Protein AF-A0A7C8DWU6-F1 (afdb_monomer_lite)

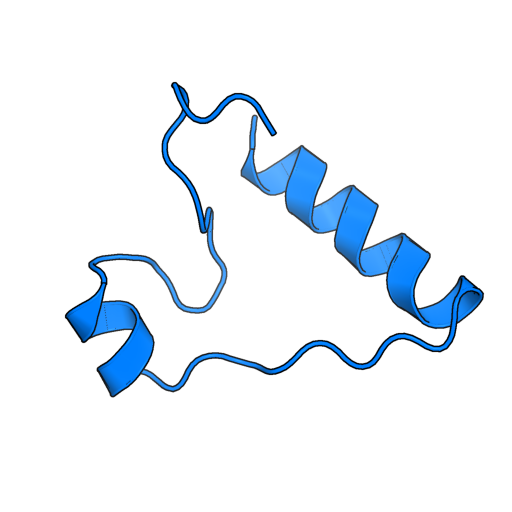Radius of gyration: 11.56 Å; chains: 1; bounding box: 24×24×26 Å

Sequence (46 aa):
PKTLDEKVARLHLEKIGANLTELSKEQADYINVSVDGPYKPNHYRY

Structure (mmCIF, N/CA/C/O backbone):
data_AF-A0A7C8DWU6-F1
#
_entry.id   AF-A0A7C8DWU6-F1
#
loop_
_atom_site.group_PDB
_atom_site.id
_atom_site.type_symbol
_atom_site.label_atom_id
_atom_site.label_alt_id
_atom_site.label_comp_id
_atom_site.label_asym_id
_atom_site.label_entity_id
_atom_site.label_seq_id
_atom_site.pdbx_PDB_ins_code
_atom_site.Cartn_x
_atom_site.Cartn_y
_atom_site.Cartn_z
_atom_site.occupancy
_atom_site.B_iso_or_equiv
_atom_site.auth_seq_id
_atom_site.auth_comp_id
_atom_site.auth_asym_id
_atom_site.auth_atom_id
_atom_site.pdbx_PDB_model_num
ATOM 1 N N . PRO A 1 1 ? 5.688 9.711 -9.151 1.00 87.75 1 PRO A N 1
ATOM 2 C CA . PRO A 1 1 ? 4.845 9.916 -7.944 1.00 87.75 1 PRO A CA 1
ATOM 3 C C . PRO A 1 1 ? 4.352 8.561 -7.431 1.00 87.75 1 PRO A C 1
ATOM 5 O O . PRO A 1 1 ? 3.884 7.796 -8.267 1.00 87.75 1 PRO A O 1
ATOM 8 N N . LYS A 1 2 ? 4.432 8.264 -6.122 1.00 89.00 2 LYS A N 1
ATOM 9 C CA . LYS A 1 2 ? 4.119 6.921 -5.582 1.00 89.00 2 LYS A CA 1
ATOM 10 C C . LYS A 1 2 ? 2.744 6.383 -6.000 1.00 89.00 2 LYS A C 1
ATOM 12 O O . LYS A 1 2 ? 2.623 5.206 -6.299 1.00 89.00 2 LYS A O 1
ATOM 17 N N . THR A 1 3 ? 1.740 7.247 -6.145 1.00 91.25 3 THR A N 1
ATOM 18 C CA . THR A 1 3 ? 0.406 6.868 -6.645 1.00 91.25 3 THR A CA 1
ATOM 19 C C . THR A 1 3 ? 0.431 6.259 -8.054 1.00 91.25 3 THR A C 1
ATOM 21 O O . THR A 1 3 ? -0.337 5.348 -8.347 1.00 91.25 3 THR A O 1
ATOM 24 N N . LE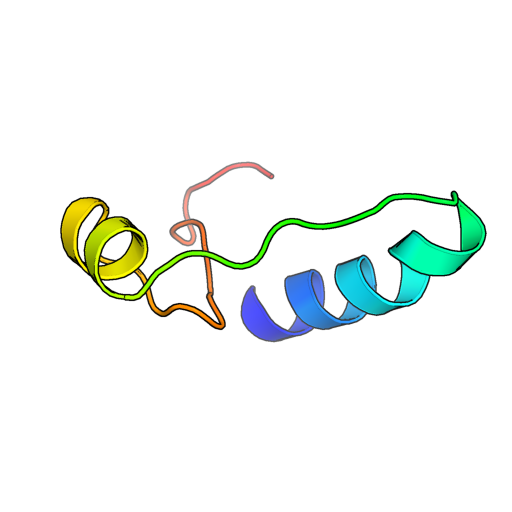U A 1 4 ? 1.309 6.740 -8.946 1.00 94.00 4 LEU A N 1
ATOM 25 C CA . LEU A 1 4 ? 1.467 6.151 -10.280 1.00 94.00 4 LEU A CA 1
ATOM 26 C C . LEU A 1 4 ? 2.179 4.798 -10.205 1.00 94.00 4 LEU A C 1
ATOM 28 O O . LEU A 1 4 ? 1.749 3.869 -10.882 1.00 94.00 4 LEU A O 1
ATOM 32 N N . ASP A 1 5 ? 3.202 4.670 -9.357 1.00 94.50 5 ASP A N 1
ATOM 33 C CA . ASP A 1 5 ? 3.928 3.408 -9.168 1.00 94.50 5 ASP A CA 1
ATOM 34 C C . ASP A 1 5 ? 3.006 2.320 -8.597 1.00 94.50 5 ASP A C 1
ATOM 36 O O . ASP A 1 5 ? 2.943 1.212 -9.126 1.00 94.50 5 ASP A O 1
ATOM 40 N N . GLU A 1 6 ? 2.202 2.654 -7.583 1.00 95.75 6 GLU A N 1
ATOM 41 C CA . GLU A 1 6 ? 1.205 1.746 -7.004 1.00 95.75 6 GLU A CA 1
ATOM 42 C C . GLU A 1 6 ? 0.116 1.356 -8.015 1.00 95.75 6 GLU A C 1
ATOM 44 O O . GLU A 1 6 ? -0.312 0.200 -8.051 1.00 95.75 6 GLU A O 1
ATOM 49 N N . LYS A 1 7 ? -0.309 2.282 -8.887 1.00 94.19 7 LYS A N 1
ATOM 50 C CA . LYS A 1 7 ? -1.257 1.977 -9.969 1.00 94.19 7 LYS A CA 1
ATOM 51 C C . LYS A 1 7 ? -0.660 1.003 -10.983 1.00 94.19 7 LYS A C 1
ATOM 53 O O . LYS A 1 7 ? -1.335 0.056 -11.378 1.00 94.19 7 LYS A O 1
ATOM 58 N N . VAL A 1 8 ? 0.595 1.213 -11.386 1.00 96.00 8 VAL A N 1
ATOM 59 C CA . VAL A 1 8 ? 1.308 0.292 -12.281 1.00 96.00 8 VAL A CA 1
ATOM 60 C C . VAL A 1 8 ? 1.443 -1.076 -11.617 1.00 96.00 8 VAL A C 1
ATOM 62 O O . VAL A 1 8 ? 1.107 -2.075 -12.245 1.00 96.00 8 VAL A O 1
ATOM 65 N N . ALA A 1 9 ? 1.841 -1.142 -10.344 1.00 95.38 9 ALA A N 1
ATOM 66 C CA . ALA A 1 9 ? 1.939 -2.400 -9.604 1.00 95.38 9 ALA A CA 1
ATOM 67 C C . ALA A 1 9 ? 0.596 -3.148 -9.548 1.00 95.38 9 ALA A C 1
ATOM 69 O O . ALA A 1 9 ? 0.558 -4.347 -9.822 1.00 95.38 9 ALA A O 1
ATOM 70 N N . ARG A 1 10 ? -0.514 -2.439 -9.290 1.00 94.62 10 ARG A N 1
ATOM 71 C CA . ARG A 1 10 ? -1.865 -3.025 -9.230 1.00 94.62 10 ARG A CA 1
ATOM 72 C C . ARG A 1 10 ? -2.263 -3.722 -10.536 1.00 94.62 10 ARG A C 1
ATOM 74 O O . ARG A 1 10 ? -2.842 -4.801 -10.485 1.00 94.62 10 ARG A O 1
ATOM 81 N N . LEU A 1 11 ? -1.895 -3.159 -11.690 1.00 95.56 11 LEU A N 1
ATOM 82 C CA . LEU A 1 11 ? -2.166 -3.759 -13.007 1.00 95.56 11 LEU A CA 1
ATOM 83 C C . LEU A 1 11 ? -1.409 -5.075 -13.251 1.00 9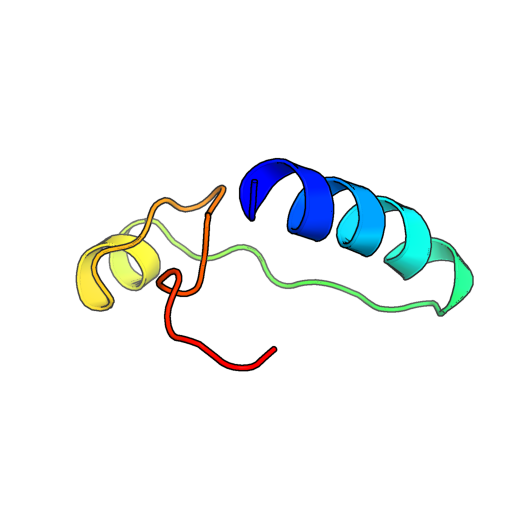5.56 11 LEU A C 1
ATOM 85 O O . LEU A 1 11 ? -1.835 -5.879 -14.073 1.00 95.56 11 LEU A O 1
ATOM 89 N N . HIS A 1 12 ? -0.299 -5.312 -12.550 1.00 96.00 12 HIS A N 1
ATOM 90 C CA . HIS A 1 12 ? 0.500 -6.528 -12.718 1.00 96.00 12 HIS A CA 1
ATOM 91 C C . HIS A 1 12 ? 0.047 -7.685 -11.814 1.00 96.00 12 HIS A C 1
ATOM 93 O O . HIS A 1 12 ? 0.464 -8.821 -12.039 1.00 96.00 12 HIS A O 1
ATOM 99 N N . LEU A 1 13 ? -0.806 -7.433 -10.814 1.00 95.94 13 LEU A N 1
ATOM 100 C CA . LEU A 1 13 ? -1.199 -8.435 -9.814 1.00 95.94 13 LEU A CA 1
ATOM 101 C C . LEU A 1 13 ? -1.964 -9.616 -10.417 1.00 95.94 13 LEU A C 1
ATOM 103 O O . LEU A 1 13 ? -1.696 -10.765 -10.065 1.00 95.94 13 LEU A O 1
ATOM 107 N N . GLU A 1 14 ? -2.859 -9.348 -11.369 1.00 94.31 14 GLU A N 1
ATOM 108 C CA . GLU A 1 14 ? -3.645 -10.387 -12.045 1.00 94.31 14 GLU A CA 1
ATOM 109 C C . GLU A 1 14 ? -2.738 -11.388 -12.771 1.00 94.31 14 GLU A C 1
ATOM 111 O O . GLU A 1 14 ? -2.935 -12.600 -12.686 1.00 94.31 14 GLU A O 1
ATOM 116 N N . LYS A 1 15 ? -1.669 -10.897 -13.412 1.00 96.19 15 LYS A N 1
ATOM 117 C CA . LYS A 1 15 ? -0.726 -11.740 -14.156 1.00 96.19 15 LYS A CA 1
ATOM 118 C C . LYS A 1 15 ? -0.006 -12.755 -13.266 1.00 96.19 15 LYS A C 1
ATOM 120 O O . LYS A 1 15 ? 0.382 -13.815 -13.755 1.00 96.19 15 LYS A O 1
ATOM 125 N N . ILE A 1 16 ? 0.180 -12.425 -11.990 1.00 96.69 16 ILE A N 1
ATOM 126 C CA . ILE A 1 16 ? 0.843 -13.281 -10.999 1.00 96.69 16 ILE A CA 1
ATOM 127 C C . ILE A 1 16 ? -0.153 -14.001 -10.078 1.00 96.69 16 ILE A C 1
ATOM 129 O O . ILE A 1 16 ? 0.272 -14.675 -9.143 1.00 96.69 16 ILE A O 1
ATOM 133 N N . GLY A 1 17 ? -1.464 -13.872 -10.327 1.00 95.50 17 GLY A N 1
ATOM 134 C CA . GLY A 1 17 ? -2.513 -14.488 -9.510 1.00 95.50 17 GLY A CA 1
ATOM 135 C C . GLY A 1 17 ? -2.560 -13.970 -8.069 1.00 95.50 17 GLY A C 1
ATOM 136 O O . GLY A 1 17 ? -3.011 -14.683 -7.174 1.00 95.50 17 GLY A O 1
ATOM 137 N N . ALA A 1 18 ? -2.059 -12.757 -7.824 1.00 97.38 18 ALA A N 1
ATOM 138 C CA . ALA A 1 18 ? -2.043 -12.163 -6.495 1.00 97.38 18 ALA A CA 1
ATOM 139 C C . ALA A 1 18 ? -3.395 -11.516 -6.172 1.00 97.38 18 ALA A C 1
ATOM 141 O O . ALA A 1 18 ? -3.930 -10.743 -6.964 1.00 97.38 18 ALA A O 1
ATOM 142 N N . ASN A 1 19 ? -3.903 -11.780 -4.968 1.00 95.06 19 ASN A N 1
ATOM 143 C CA . ASN A 1 19 ? -5.095 -11.129 -4.431 1.00 95.06 19 ASN A CA 1
ATOM 144 C C . ASN A 1 19 ? -4.667 -10.067 -3.418 1.00 95.06 19 ASN A C 1
ATOM 146 O O . ASN A 1 19 ? -4.088 -10.395 -2.382 1.00 95.06 19 ASN A O 1
ATOM 150 N N . LEU A 1 20 ? -4.929 -8.798 -3.727 1.00 95.31 20 LEU A N 1
ATOM 151 C CA . LEU A 1 20 ? -4.619 -7.683 -2.839 1.00 95.31 20 LEU A CA 1
ATOM 152 C C . LEU A 1 20 ? -5.808 -7.403 -1.920 1.00 95.31 20 LEU A C 1
ATOM 154 O O . LEU A 1 20 ? -6.919 -7.188 -2.395 1.00 95.31 20 LEU A O 1
ATOM 158 N N . THR A 1 21 ? -5.566 -7.382 -0.613 1.00 96.44 21 THR A N 1
ATOM 159 C CA . THR A 1 21 ? -6.581 -7.011 0.378 1.00 96.44 21 THR A CA 1
ATOM 160 C C . THR A 1 21 ? -6.830 -5.504 0.357 1.00 96.44 21 THR A C 1
ATOM 162 O O . THR A 1 21 ? -5.882 -4.718 0.312 1.00 96.44 21 THR A O 1
ATOM 165 N N . GLU A 1 22 ? -8.095 -5.098 0.450 1.00 96.19 22 GLU A N 1
ATOM 166 C CA . GLU A 1 22 ? -8.481 -3.699 0.642 1.00 96.19 22 GLU A CA 1
ATOM 167 C C . GLU A 1 22 ? -8.491 -3.346 2.133 1.00 96.19 22 GLU A C 1
ATOM 169 O O . GLU A 1 22 ? -9.011 -4.100 2.958 1.00 96.19 22 GLU A O 1
ATOM 174 N N . LEU A 1 23 ? -7.898 -2.202 2.487 1.00 97.44 23 LEU A N 1
ATOM 175 C CA . LEU A 1 23 ? -7.936 -1.705 3.861 1.00 97.44 23 LEU A CA 1
ATOM 176 C C . LEU A 1 23 ? -9.362 -1.293 4.227 1.00 97.44 23 LEU A C 1
ATOM 178 O O . LEU A 1 23 ? -10.029 -0.590 3.468 1.00 97.44 23 LEU A O 1
ATOM 182 N N . SER A 1 24 ? -9.801 -1.651 5.434 1.00 98.25 24 SER A N 1
ATOM 183 C CA . SER A 1 24 ? -10.978 -1.007 6.011 1.00 98.25 24 SER A CA 1
ATOM 184 C C . SER A 1 24 ? -10.670 0.461 6.322 1.00 98.25 24 SER A C 1
ATOM 186 O O . SER A 1 24 ? -9.515 0.844 6.529 1.00 98.25 24 SER A O 1
ATOM 188 N N . LYS A 1 25 ? -11.715 1.290 6.414 1.00 98.00 25 LYS A N 1
ATOM 189 C CA . LYS A 1 25 ? -11.556 2.693 6.816 1.00 98.00 25 LYS A CA 1
ATOM 190 C C . LYS A 1 25 ? -10.856 2.818 8.174 1.00 98.00 25 LYS A C 1
ATOM 192 O O . LYS A 1 25 ? -9.933 3.604 8.309 1.00 98.00 25 LYS A O 1
ATOM 197 N N . GLU A 1 26 ? -11.239 1.986 9.141 1.00 98.38 26 GLU A N 1
ATOM 198 C CA . GLU A 1 26 ? -10.622 1.961 10.470 1.00 98.38 26 GLU A CA 1
ATOM 199 C C . GLU A 1 26 ? -9.125 1.626 10.409 1.00 98.38 26 GLU A C 1
ATOM 201 O O . GLU A 1 26 ? -8.323 2.276 11.072 1.00 98.38 26 GLU A O 1
ATOM 206 N N . GLN A 1 27 ? -8.724 0.654 9.582 1.00 98.56 27 GLN A N 1
ATOM 207 C CA . GLN A 1 27 ? -7.314 0.295 9.409 1.00 98.56 27 GLN A CA 1
ATOM 208 C C . GLN A 1 27 ? -6.514 1.416 8.741 1.00 98.56 27 GLN A C 1
ATOM 210 O O . GLN A 1 27 ? -5.388 1.691 9.154 1.00 98.56 27 GLN A O 1
ATOM 215 N N . ALA A 1 28 ? -7.086 2.046 7.713 1.00 98.12 28 ALA A N 1
ATOM 216 C CA . ALA A 1 28 ? -6.463 3.151 6.994 1.00 98.12 28 ALA A CA 1
ATOM 217 C C . ALA A 1 28 ? -6.264 4.367 7.915 1.00 98.12 28 ALA A C 1
ATOM 219 O O . ALA A 1 28 ? -5.155 4.900 7.995 1.00 98.12 28 ALA A O 1
ATOM 220 N N . ASP A 1 29 ? -7.296 4.716 8.689 1.00 97.88 29 ASP A N 1
ATOM 221 C CA . ASP A 1 29 ? -7.249 5.768 9.705 1.00 97.88 29 ASP A CA 1
ATOM 222 C C . ASP A 1 29 ? -6.214 5.431 10.798 1.00 97.88 29 ASP A C 1
ATOM 224 O O . ASP A 1 29 ? -5.416 6.288 11.181 1.00 97.88 29 ASP A O 1
ATOM 228 N N . TYR A 1 30 ? -6.153 4.170 11.250 1.00 98.12 30 TYR A N 1
ATOM 229 C CA . TYR A 1 30 ? -5.215 3.714 12.286 1.00 98.12 30 TYR A CA 1
ATOM 230 C C . TYR A 1 30 ? -3.742 3.903 11.897 1.00 98.12 30 TYR A C 1
ATOM 232 O O . TYR A 1 30 ? -2.924 4.282 12.736 1.00 98.12 30 TYR A O 1
ATOM 240 N N . ILE A 1 31 ? -3.392 3.666 10.628 1.00 97.00 31 ILE A N 1
ATOM 241 C CA . ILE A 1 31 ? -2.021 3.859 10.118 1.00 97.00 31 ILE A CA 1
ATOM 242 C C . ILE A 1 31 ? -1.824 5.198 9.392 1.00 97.00 31 ILE A C 1
ATOM 244 O O . ILE A 1 31 ? -0.753 5.432 8.829 1.00 97.00 31 ILE A O 1
ATOM 248 N N . ASN A 1 32 ? -2.829 6.078 9.429 1.00 96.50 32 ASN A N 1
ATOM 249 C CA . ASN A 1 32 ? -2.830 7.410 8.830 1.00 96.50 32 ASN A CA 1
ATOM 250 C C . ASN A 1 32 ? -2.482 7.418 7.327 1.00 96.50 32 ASN A C 1
ATOM 252 O O . ASN A 1 32 ? -1.600 8.152 6.869 1.00 96.50 32 ASN A O 1
ATOM 256 N N . VAL A 1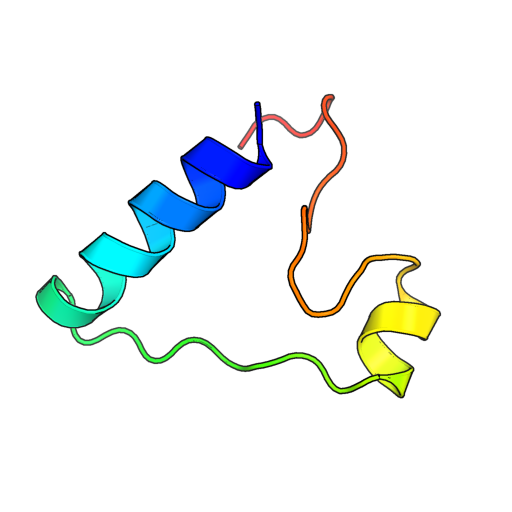 33 ? -3.177 6.582 6.553 1.00 96.88 33 VAL A N 1
ATOM 257 C CA . VAL A 1 33 ? -3.100 6.550 5.083 1.00 96.88 33 VAL A CA 1
ATOM 258 C C . VAL A 1 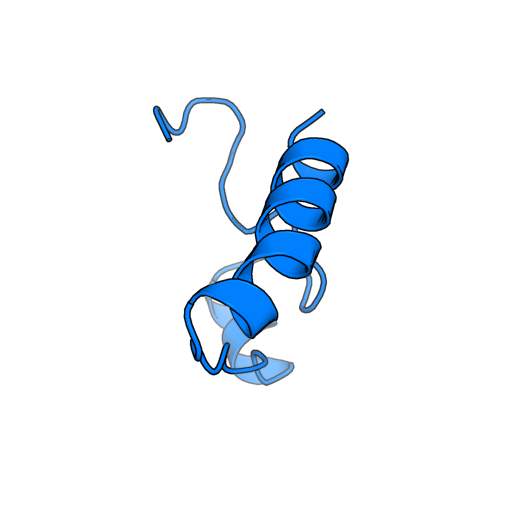33 ? -4.501 6.579 4.475 1.00 96.88 33 VAL A C 1
ATOM 260 O O . VAL A 1 33 ? -5.481 6.261 5.138 1.00 96.88 33 VAL A O 1
ATOM 263 N N . SER A 1 34 ? -4.610 6.927 3.193 1.00 96.19 34 SER A N 1
ATOM 264 C CA . SER A 1 34 ? -5.856 6.727 2.444 1.00 96.19 34 SER A CA 1
ATOM 265 C C . SER A 1 34 ? -6.060 5.242 2.126 1.00 96.19 34 SER A C 1
ATOM 267 O O . SER A 1 34 ? -5.089 4.525 1.874 1.00 96.19 34 SER A O 1
ATOM 269 N N . VAL A 1 35 ? -7.318 4.798 2.047 1.00 96.44 35 VAL A N 1
ATOM 270 C CA . VAL A 1 35 ? -7.684 3.446 1.576 1.00 96.44 35 VAL A CA 1
ATOM 271 C C . VAL A 1 35 ? -7.127 3.176 0.169 1.00 96.44 35 VAL A C 1
ATOM 273 O O . VAL A 1 35 ? -6.706 2.058 -0.130 1.00 96.44 35 VAL A O 1
ATOM 276 N N . ASP A 1 36 ? -7.017 4.217 -0.658 1.00 94.25 36 ASP A N 1
ATOM 277 C CA . ASP A 1 36 ? -6.497 4.145 -2.031 1.00 94.25 36 ASP A CA 1
ATOM 278 C C . ASP A 1 36 ? -4.992 4.449 -2.146 1.00 94.25 36 ASP A C 1
ATOM 280 O O . ASP A 1 36 ? -4.447 4.496 -3.251 1.00 94.25 36 ASP A O 1
ATOM 284 N N . GLY A 1 37 ? -4.311 4.661 -1.016 1.00 93.81 37 GLY A N 1
ATOM 285 C CA . GLY A 1 37 ? -2.903 5.043 -0.968 1.00 93.81 37 GLY A CA 1
ATOM 286 C C . GLY A 1 37 ? -2.644 6.540 -1.230 1.00 93.81 37 GLY A C 1
ATOM 287 O O . GLY A 1 37 ? -3.577 7.343 -1.317 1.00 93.81 37 GLY A O 1
ATOM 288 N N . PRO A 1 38 ? -1.369 6.965 -1.328 1.00 95.81 38 PRO A N 1
ATOM 289 C CA . PRO A 1 38 ? -0.174 6.130 -1.272 1.00 95.81 38 PRO A CA 1
ATOM 290 C C . PRO A 1 38 ? 0.037 5.488 0.102 1.00 95.81 38 PRO A C 1
ATOM 292 O O . PRO A 1 38 ? -0.119 6.132 1.138 1.00 95.81 38 PRO A O 1
ATOM 295 N N . TYR A 1 39 ? 0.407 4.210 0.115 1.00 96.62 39 TYR A N 1
ATOM 296 C CA . TYR A 1 39 ? 0.464 3.395 1.336 1.00 96.62 39 TYR A CA 1
ATOM 297 C C . TYR A 1 39 ? 1.777 3.533 2.111 1.00 96.62 39 TYR A C 1
ATOM 299 O O . TYR A 1 39 ? 1.933 2.940 3.187 1.00 96.62 39 TYR A O 1
ATOM 307 N N . LYS A 1 40 ? 2.766 4.231 1.542 1.00 96.38 40 LYS A N 1
ATOM 308 C CA . LYS A 1 40 ? 4.093 4.438 2.130 1.00 96.38 40 LYS A CA 1
ATOM 309 C C . LYS A 1 40 ? 4.607 5.854 1.851 1.00 96.38 40 LYS A C 1
ATOM 311 O O . LYS A 1 40 ? 4.396 6.375 0.755 1.00 96.38 40 LYS A O 1
ATOM 316 N N . PRO A 1 41 ? 5.329 6.473 2.802 1.00 93.4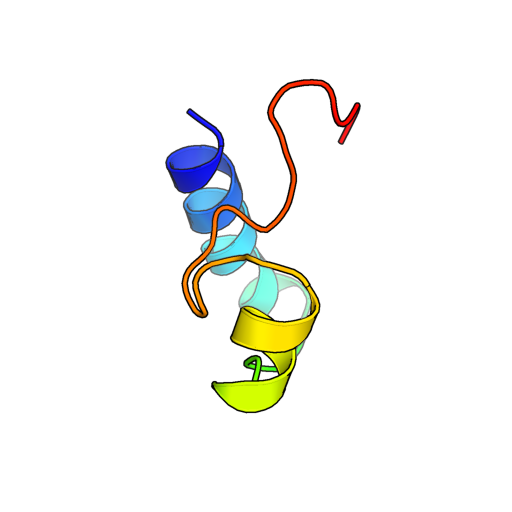4 41 PRO A N 1
ATOM 317 C CA . PRO A 1 41 ? 5.887 7.812 2.631 1.00 93.44 41 PRO A CA 1
ATOM 318 C C . PRO A 1 41 ? 7.045 7.817 1.627 1.00 93.44 41 PRO A C 1
ATOM 320 O O . PRO A 1 41 ? 7.688 6.796 1.404 1.00 93.44 41 PRO A O 1
ATOM 323 N N . ASN A 1 42 ? 7.375 8.985 1.069 1.00 91.31 42 ASN A N 1
ATOM 324 C CA . ASN A 1 42 ? 8.380 9.128 0.002 1.00 91.31 42 ASN A CA 1
ATOM 325 C C . ASN A 1 42 ? 9.780 8.587 0.343 1.00 91.31 42 ASN A C 1
ATOM 327 O O . ASN A 1 42 ? 10.478 8.130 -0.552 1.00 91.31 42 ASN A O 1
ATOM 331 N N . HIS A 1 43 ? 10.190 8.623 1.613 1.00 93.69 43 HIS A N 1
ATOM 332 C CA . HIS A 1 43 ? 11.495 8.111 2.052 1.00 93.69 43 HIS A CA 1
ATOM 333 C C . HIS A 1 43 ? 11.539 6.578 2.185 1.00 93.69 43 HIS A C 1
ATOM 335 O O . HIS A 1 43 ? 12.592 6.013 2.485 1.00 93.69 43 HIS A O 1
ATOM 341 N N . TYR A 1 44 ? 10.403 5.897 2.006 1.00 94.50 44 TYR A N 1
ATOM 342 C CA . TYR A 1 44 ? 10.350 4.444 1.985 1.00 94.50 44 TYR A CA 1
ATOM 343 C C . TYR A 1 44 ? 11.065 3.928 0.732 1.00 94.50 44 TYR A C 1
ATOM 345 O O . TYR A 1 44 ? 10.782 4.379 -0.378 1.00 94.50 44 TYR A O 1
ATOM 353 N N . ARG A 1 45 ? 12.022 3.016 0.938 1.00 91.25 45 ARG A N 1
ATOM 354 C CA . ARG A 1 45 ? 12.992 2.575 -0.084 1.00 91.25 45 ARG A CA 1
ATOM 355 C C . ARG A 1 45 ? 12.430 1.605 -1.124 1.00 91.25 45 ARG A C 1
ATOM 357 O O . ARG A 1 45 ? 13.159 1.237 -2.039 1.00 91.25 45 ARG A O 1
ATOM 364 N N . TYR A 1 46 ? 11.171 1.216 -0.969 1.00 83.06 46 TYR A N 1
ATOM 365 C CA . TYR A 1 46 ? 10.425 0.387 -1.906 1.00 83.06 46 TYR A CA 1
ATOM 366 C C . TYR A 1 46 ? 9.131 1.099 -2.324 1.00 83.06 46 TYR A C 1
ATOM 368 O O . TYR A 1 46 ? 8.690 2.046 -1.621 1.00 83.06 46 TYR A O 1
#

Foldseek 3Di:
DLLVVVVVVVVCCVVVVHDDDFDDPVRCVVQVADSSDPPDDPPPPD

pLDDT: mean 95.11, std 2.93, range [83.06, 98.56]

Secondary structure (DSSP, 8-state):
-HHHHHHHHHHHTGGGT--PPPPPHHHHHHTT--TTS--S-TT---